Protein AF-A0A7S0EKN0-F1 (afdb_monomer_lite)

pLDDT: mean 76.9, std 16.18, range [30.55, 93.0]

Secondary structure (DSSP, 8-state):
------S--------HHHHS--HHHHHHHHHHHHHHT--TTTHHHHHHHHHHHHHHHTHHHHHHHHHHHHHH--TTS--SHHHHHHHHHHHHHHHHHHTSTTHHHHHHHHHTT----HHHHHHHHHHTT--HHHHHHHHHHHTT-SSHHHHHHHHHHHHHHHHHHTT-

Structure (mmCIF, N/CA/C/O backbone):
data_AF-A0A7S0EKN0-F1
#
_entry.id   AF-A0A7S0EKN0-F1
#
loop_
_atom_site.group_PDB
_atom_site.id
_atom_site.type_symbol
_atom_site.label_atom_id
_atom_site.label_alt_id
_atom_site.label_comp_id
_atom_site.label_asym_id
_atom_site.label_entity_id
_atom_site.label_seq_id
_atom_site.pdbx_PDB_ins_code
_atom_site.Cartn_x
_atom_site.Cartn_y
_atom_site.Cartn_z
_atom_site.occupancy
_atom_site.B_iso_or_equiv
_atom_site.auth_seq_id
_atom_site.auth_comp_id
_atom_site.auth_asym_id
_atom_site.auth_atom_id
_atom_site.pdbx_PDB_model_num
ATOM 1 N N . MET A 1 1 ? -1.382 -36.145 -15.649 1.00 42.81 1 MET A N 1
ATOM 2 C CA . MET A 1 1 ? -0.017 -35.817 -15.192 1.00 42.81 1 MET A CA 1
ATOM 3 C C . MET A 1 1 ? 0.699 -37.128 -14.953 1.00 42.81 1 MET A C 1
ATOM 5 O O . MET A 1 1 ? 0.394 -37.796 -13.979 1.00 42.81 1 MET A O 1
ATOM 9 N N . GLU A 1 2 ? 1.595 -37.503 -15.856 1.00 30.55 2 GLU A N 1
ATOM 10 C CA . GLU A 1 2 ? 2.490 -38.649 -15.698 1.00 30.55 2 GLU A CA 1
ATOM 11 C C . GLU A 1 2 ? 3.853 -38.202 -16.221 1.00 30.55 2 GLU A C 1
ATOM 13 O O . GLU A 1 2 ? 3.982 -37.833 -17.387 1.00 30.55 2 GLU A O 1
ATOM 18 N N . TRP A 1 3 ? 4.853 -38.159 -15.345 1.00 37.22 3 TRP A N 1
ATOM 19 C CA . TRP A 1 3 ? 6.228 -37.856 -15.723 1.00 37.22 3 TRP A CA 1
ATOM 20 C C . TRP A 1 3 ? 6.970 -39.180 -15.887 1.00 37.22 3 TRP A C 1
ATOM 22 O O . TRP A 1 3 ? 7.300 -39.831 -14.897 1.00 37.22 3 TRP A O 1
ATOM 32 N N . ARG A 1 4 ? 7.243 -39.587 -17.131 1.00 32.59 4 ARG A N 1
ATOM 33 C CA . ARG A 1 4 ? 8.236 -40.630 -17.422 1.00 32.59 4 ARG A CA 1
ATOM 34 C C . ARG A 1 4 ? 9.574 -39.966 -17.719 1.00 32.59 4 ARG A C 1
ATOM 36 O O . ARG A 1 4 ? 9.713 -39.220 -18.681 1.00 32.59 4 ARG A O 1
ATOM 43 N N . ASN A 1 5 ? 10.540 -40.242 -16.852 1.00 44.03 5 ASN A N 1
ATOM 44 C CA . ASN A 1 5 ? 11.945 -39.904 -17.017 1.00 44.03 5 ASN A CA 1
ATOM 45 C C . ASN A 1 5 ? 12.594 -40.980 -17.899 1.00 44.03 5 ASN A C 1
ATOM 47 O O . ASN A 1 5 ? 12.777 -42.103 -17.427 1.00 44.03 5 ASN A O 1
ATOM 51 N N . ASP A 1 6 ? 12.915 -40.661 -19.155 1.00 38.78 6 ASP A N 1
ATOM 52 C CA . ASP A 1 6 ? 13.702 -41.554 -20.009 1.00 38.78 6 ASP A CA 1
ATOM 53 C C . ASP A 1 6 ? 15.147 -41.059 -20.150 1.00 38.78 6 ASP A C 1
ATOM 55 O O . ASP A 1 6 ? 15.437 -39.911 -20.487 1.00 38.78 6 ASP A O 1
ATOM 59 N N . ARG A 1 7 ? 16.061 -41.979 -19.827 1.00 45.06 7 ARG A N 1
ATOM 60 C CA . ARG A 1 7 ? 17.508 -41.815 -19.631 1.00 45.06 7 ARG A CA 1
ATOM 61 C C . ARG A 1 7 ? 18.285 -41.628 -20.939 1.00 45.06 7 ARG A C 1
ATOM 63 O O . ARG A 1 7 ? 19.212 -42.378 -21.229 1.00 45.06 7 ARG A O 1
ATOM 70 N N . ALA A 1 8 ? 17.968 -40.599 -21.711 1.00 44.41 8 ALA A N 1
ATOM 71 C CA . ALA A 1 8 ? 18.808 -40.190 -22.831 1.00 44.41 8 ALA A CA 1
ATOM 72 C C . ALA A 1 8 ? 18.885 -38.665 -22.874 1.00 44.41 8 ALA A C 1
ATOM 74 O O . ALA A 1 8 ? 17.947 -38.004 -23.305 1.00 44.41 8 ALA A O 1
ATOM 75 N N . GLY A 1 9 ? 20.010 -38.116 -22.406 1.00 46.78 9 GLY A N 1
ATOM 76 C CA . GLY A 1 9 ? 20.313 -36.685 -22.352 1.00 46.78 9 GLY A CA 1
ATOM 77 C C . GLY A 1 9 ? 20.376 -36.013 -23.726 1.00 46.78 9 GLY A C 1
ATOM 78 O O . GLY A 1 9 ? 21.438 -35.602 -24.181 1.00 46.78 9 GLY A O 1
ATOM 79 N N . LYS A 1 10 ? 19.224 -35.866 -24.375 1.00 34.09 10 LYS A N 1
ATOM 80 C CA . LYS A 1 10 ? 18.995 -34.944 -25.479 1.00 34.09 10 LYS A CA 1
ATOM 81 C C . LYS A 1 10 ? 17.900 -33.986 -25.035 1.00 34.09 10 LYS A C 1
ATOM 83 O O . LYS A 1 10 ? 16.739 -34.368 -24.941 1.00 34.09 10 LYS A O 1
ATOM 88 N N . PHE A 1 11 ? 18.285 -32.742 -24.757 1.00 40.41 11 PHE A N 1
ATOM 89 C CA . PHE A 1 11 ? 17.344 -31.632 -24.654 1.00 40.41 11 PHE A CA 1
ATOM 90 C C . PHE A 1 11 ? 16.731 -31.426 -26.041 1.00 40.41 11 PHE A C 1
ATOM 92 O O . PHE A 1 11 ? 17.319 -30.796 -26.918 1.00 40.41 11 PHE A O 1
ATOM 99 N N . VAL A 1 12 ? 15.586 -32.065 -26.267 1.00 41.00 12 VAL A N 1
ATOM 100 C CA . VAL A 1 12 ? 14.791 -31.907 -27.481 1.00 41.00 12 VAL A CA 1
ATOM 101 C C . VAL A 1 12 ? 14.172 -30.513 -27.443 1.00 41.00 12 VAL A C 1
ATOM 103 O O . VAL A 1 12 ? 13.397 -30.217 -26.543 1.00 41.00 12 VAL A O 1
ATOM 106 N N . GLY A 1 13 ? 14.576 -29.681 -28.406 1.00 39.62 13 GLY A N 1
ATOM 107 C CA . GLY A 1 13 ? 13.879 -28.498 -28.919 1.00 39.62 13 GLY A CA 1
ATOM 108 C C . GLY A 1 13 ? 13.119 -27.640 -27.908 1.00 39.62 13 GLY A C 1
ATOM 109 O O . GLY A 1 13 ? 11.969 -27.923 -27.591 1.00 39.62 13 GLY A O 1
ATOM 110 N N . LEU A 1 14 ? 13.722 -26.519 -27.504 1.00 41.69 14 LEU A N 1
ATOM 111 C CA . LEU A 1 14 ? 12.983 -25.391 -26.936 1.00 41.69 14 LEU A CA 1
ATOM 112 C C . LEU A 1 14 ? 11.964 -24.896 -27.977 1.00 41.69 14 LEU A C 1
ATOM 114 O O . LEU A 1 14 ? 12.322 -24.210 -28.933 1.00 41.69 14 LEU A O 1
ATOM 118 N N . ASP A 1 15 ? 10.704 -25.288 -27.801 1.00 41.53 15 ASP A N 1
ATOM 119 C CA . ASP A 1 15 ? 9.565 -24.801 -28.577 1.00 41.53 15 ASP A CA 1
ATOM 120 C C . ASP A 1 15 ? 9.461 -23.265 -28.409 1.00 41.53 15 ASP A C 1
ATOM 122 O O . ASP A 1 15 ? 9.483 -22.777 -27.270 1.00 41.53 15 ASP A O 1
ATOM 126 N N . PRO A 1 16 ? 9.332 -22.472 -29.492 1.00 47.12 16 PRO A N 1
ATOM 127 C CA . PRO A 1 16 ? 9.175 -21.016 -29.419 1.00 47.12 16 PRO A CA 1
ATOM 128 C C . PRO A 1 16 ? 7.996 -20.565 -28.546 1.00 47.12 16 PRO A C 1
ATOM 130 O O . PRO A 1 16 ? 7.995 -19.440 -28.048 1.00 47.12 16 PRO A O 1
ATOM 133 N N . LYS A 1 17 ? 7.013 -21.443 -28.295 1.00 43.56 17 LYS A N 1
ATOM 134 C CA . LYS A 1 17 ? 5.897 -21.174 -27.377 1.00 43.56 17 LYS A CA 1
ATOM 135 C C . LYS A 1 17 ? 6.308 -21.084 -25.902 1.00 43.56 17 LYS A C 1
ATOM 137 O O . LYS A 1 17 ? 5.590 -20.455 -25.133 1.00 43.56 17 LYS A O 1
ATOM 142 N N . TYR A 1 18 ? 7.460 -21.639 -25.513 1.00 44.50 18 TYR A N 1
ATOM 143 C CA . TYR A 1 18 ? 8.032 -21.495 -24.163 1.00 44.50 18 TYR A CA 1
ATOM 144 C C . TYR A 1 18 ? 9.152 -20.451 -24.090 1.00 44.50 18 TYR A C 1
ATOM 146 O O . TYR A 1 18 ? 9.607 -20.118 -22.998 1.00 44.50 18 TYR A O 1
ATOM 154 N N . MET A 1 19 ? 9.582 -19.905 -25.235 1.00 38.88 19 MET A N 1
ATOM 155 C CA . MET A 1 19 ? 10.537 -18.793 -25.291 1.00 38.88 19 MET A CA 1
ATOM 156 C C . MET A 1 19 ? 9.878 -17.451 -24.925 1.00 38.88 19 MET A C 1
ATOM 158 O O . MET A 1 19 ? 10.565 -16.491 -24.584 1.00 38.88 19 MET A O 1
ATOM 162 N N . VAL A 1 20 ? 8.541 -17.413 -24.870 1.00 43.62 20 VAL A N 1
ATOM 163 C CA . VAL A 1 20 ? 7.786 -16.413 -24.106 1.00 43.62 20 VAL A CA 1
ATOM 164 C C . VAL A 1 20 ? 7.880 -16.779 -22.624 1.00 43.62 20 VAL A C 1
ATOM 166 O O . VAL A 1 20 ? 6.900 -17.149 -21.978 1.00 43.62 20 VAL A O 1
ATOM 169 N N . VAL A 1 21 ? 9.092 -16.728 -22.072 1.00 45.62 21 VAL A N 1
ATOM 170 C CA . VAL A 1 21 ? 9.305 -16.744 -20.626 1.00 45.62 21 VAL A CA 1
ATOM 171 C C . VAL A 1 21 ? 8.682 -15.459 -20.096 1.00 45.62 21 VAL A C 1
ATOM 173 O O . VAL A 1 21 ? 9.313 -14.413 -20.055 1.00 45.62 21 VAL A O 1
ATOM 176 N N . ASN A 1 22 ? 7.386 -15.560 -19.811 1.00 54.38 22 ASN A N 1
ATOM 177 C CA . ASN A 1 22 ? 6.528 -14.704 -19.013 1.00 54.38 22 ASN A CA 1
ATOM 178 C C . ASN A 1 22 ? 7.256 -13.473 -18.437 1.00 54.38 22 ASN A C 1
ATOM 180 O O . ASN A 1 22 ? 7.697 -13.497 -17.288 1.00 54.38 22 ASN A O 1
ATOM 184 N N . PHE A 1 23 ? 7.395 -12.400 -19.227 1.00 58.44 23 PHE A N 1
ATOM 185 C CA . PHE A 1 23 ? 8.050 -11.163 -18.780 1.00 58.44 23 PHE A CA 1
ATOM 186 C C . PHE A 1 23 ? 7.418 -10.634 -17.481 1.00 58.44 23 PHE A C 1
ATOM 188 O O . PHE A 1 23 ? 8.128 -10.136 -16.611 1.00 58.44 23 PHE A O 1
ATOM 195 N N . GLY A 1 24 ? 6.112 -10.863 -17.281 1.00 66.50 24 GLY A N 1
ATOM 196 C CA . GLY A 1 24 ? 5.421 -10.574 -16.023 1.00 66.50 24 GLY A CA 1
ATOM 197 C C . GLY A 1 24 ? 6.009 -11.309 -14.813 1.00 66.50 24 GLY A C 1
ATOM 198 O O . GLY A 1 24 ? 6.157 -10.716 -13.750 1.00 66.50 24 GLY A O 1
ATOM 199 N N . HIS A 1 25 ? 6.445 -12.564 -14.961 1.00 73.75 25 HIS A N 1
ATOM 200 C CA . HIS A 1 25 ? 7.101 -13.312 -13.882 1.00 73.75 25 HIS A CA 1
ATOM 201 C C . HIS A 1 25 ? 8.457 -12.703 -13.494 1.00 73.75 25 HIS A C 1
ATOM 203 O O . HIS A 1 25 ? 8.791 -12.656 -12.310 1.00 73.75 25 HIS A O 1
ATOM 209 N N . VAL A 1 26 ? 9.222 -12.198 -14.468 1.00 84.38 26 VAL A N 1
ATOM 210 C CA . VAL A 1 26 ? 10.506 -11.523 -14.212 1.00 84.38 26 VAL A CA 1
ATOM 211 C C . VAL A 1 26 ? 10.280 -10.194 -13.491 1.00 84.38 26 VAL A C 1
ATOM 213 O O . VAL A 1 26 ? 10.937 -9.926 -12.488 1.00 84.38 26 VAL A O 1
ATOM 216 N N . VAL A 1 27 ? 9.294 -9.407 -13.930 1.00 87.44 27 VAL A N 1
ATOM 217 C CA . VAL A 1 27 ? 8.926 -8.131 -13.296 1.00 87.44 27 VAL A CA 1
ATOM 218 C C . VAL A 1 27 ? 8.431 -8.347 -11.866 1.00 87.44 27 VAL A C 1
ATOM 220 O O . VAL A 1 27 ? 8.883 -7.675 -10.943 1.00 87.44 27 VAL A O 1
ATOM 223 N N . PHE A 1 28 ? 7.557 -9.326 -11.634 1.00 89.56 28 PHE A N 1
ATOM 224 C CA . PHE A 1 28 ? 7.083 -9.652 -10.288 1.00 89.56 28 PHE A CA 1
ATOM 225 C C . PHE A 1 28 ? 8.203 -10.182 -9.385 1.00 89.56 28 PHE A C 1
ATOM 227 O O . PHE A 1 28 ? 8.253 -9.851 -8.197 1.00 89.56 28 PHE A O 1
ATOM 234 N N . ALA A 1 29 ? 9.140 -10.962 -9.928 1.00 88.94 29 ALA A N 1
ATOM 235 C CA . ALA A 1 29 ? 10.330 -11.367 -9.190 1.00 88.94 29 ALA A CA 1
ATOM 236 C C . ALA A 1 29 ? 11.189 -10.150 -8.809 1.00 88.94 29 ALA A C 1
ATOM 238 O O . ALA A 1 29 ? 11.595 -10.041 -7.652 1.00 88.94 29 ALA A O 1
ATOM 239 N N . GLN A 1 30 ? 11.396 -9.208 -9.733 1.00 92.06 30 GLN A N 1
ATOM 240 C CA . GLN A 1 30 ? 12.136 -7.970 -9.487 1.00 92.06 30 GLN A CA 1
ATOM 241 C C . GLN A 1 30 ? 11.462 -7.111 -8.412 1.00 92.06 30 GLN A C 1
ATOM 243 O O . GLN A 1 30 ? 12.116 -6.735 -7.443 1.00 92.06 30 GLN A O 1
ATOM 248 N N . VAL A 1 31 ? 10.146 -6.887 -8.496 1.00 92.19 31 VAL A N 1
ATOM 249 C CA . VAL A 1 31 ? 9.380 -6.168 -7.462 1.00 92.19 31 VAL A CA 1
ATOM 250 C C . VAL A 1 31 ? 9.546 -6.829 -6.099 1.00 92.19 31 VAL A C 1
ATOM 252 O O . VAL A 1 31 ? 9.816 -6.156 -5.105 1.00 92.19 31 VAL A O 1
ATOM 255 N N . ARG A 1 32 ? 9.430 -8.159 -6.032 1.00 92.38 32 ARG A N 1
ATOM 256 C CA . ARG A 1 32 ? 9.606 -8.893 -4.776 1.00 92.38 32 ARG A CA 1
ATOM 257 C C . ARG A 1 32 ? 11.010 -8.695 -4.208 1.00 92.38 32 ARG A C 1
ATOM 259 O O . ARG A 1 32 ? 11.127 -8.427 -3.017 1.00 92.38 32 ARG A O 1
ATOM 266 N N . GLN A 1 33 ? 12.046 -8.791 -5.042 1.00 92.50 33 GLN A N 1
ATOM 267 C CA . GLN A 1 33 ? 13.440 -8.577 -4.638 1.00 92.50 33 GLN A CA 1
ATOM 268 C C . GLN A 1 33 ? 13.677 -7.154 -4.128 1.00 92.50 33 GLN A C 1
ATOM 270 O O . GLN A 1 33 ? 14.281 -6.971 -3.071 1.00 92.50 33 GLN A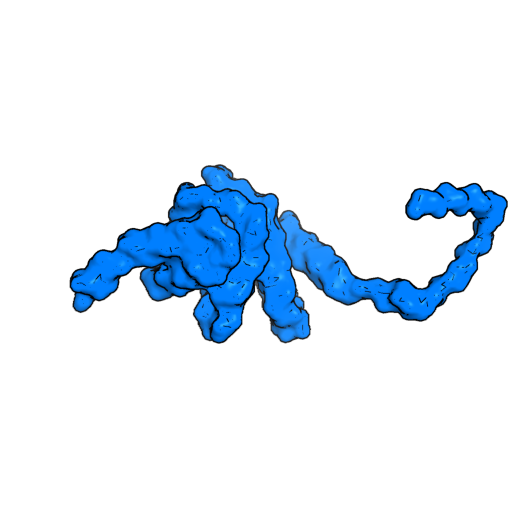 O 1
ATOM 275 N N . LEU A 1 34 ? 13.152 -6.154 -4.834 1.00 92.88 34 LEU A N 1
ATOM 276 C CA . LEU A 1 34 ? 13.224 -4.750 -4.441 1.00 92.88 34 LEU A CA 1
ATOM 277 C C . LEU A 1 34 ? 12.578 -4.512 -3.074 1.00 92.88 34 LEU A C 1
ATOM 279 O O . LEU A 1 34 ? 13.185 -3.890 -2.205 1.00 92.88 34 LEU A O 1
ATOM 283 N N . VAL A 1 35 ? 11.388 -5.074 -2.849 1.00 91.38 35 VAL A N 1
ATOM 284 C CA . VAL A 1 35 ? 10.691 -4.981 -1.559 1.00 91.38 35 VAL A CA 1
ATOM 285 C C . VAL A 1 35 ? 11.441 -5.734 -0.457 1.00 91.38 35 VAL A C 1
ATOM 287 O O . VAL A 1 35 ? 11.554 -5.230 0.659 1.00 91.38 35 VAL A O 1
ATOM 290 N N . SER A 1 36 ? 11.972 -6.925 -0.741 1.00 90.44 36 SER A N 1
ATOM 291 C CA . SER A 1 36 ? 12.688 -7.737 0.251 1.00 90.44 36 SER A CA 1
ATOM 292 C C . SER A 1 36 ? 14.008 -7.111 0.691 1.00 90.44 36 SER A C 1
ATOM 294 O O . SER A 1 36 ? 14.337 -7.172 1.873 1.00 90.44 36 SER A O 1
ATOM 296 N N . ASN A 1 37 ? 14.724 -6.460 -0.226 1.00 90.38 37 ASN A N 1
ATOM 297 C CA . ASN A 1 37 ? 16.004 -5.810 0.056 1.00 90.38 37 ASN A CA 1
ATOM 298 C C . ASN A 1 37 ? 15.858 -4.348 0.514 1.00 90.38 37 ASN A C 1
ATOM 300 O O . ASN A 1 37 ? 16.868 -3.673 0.748 1.00 90.38 37 ASN A O 1
ATOM 304 N N . LEU A 1 38 ? 14.627 -3.843 0.638 1.00 90.75 38 LEU A N 1
ATOM 305 C CA . LEU A 1 38 ? 14.350 -2.453 0.982 1.00 90.75 38 LEU A CA 1
ATOM 306 C C . LEU A 1 38 ? 14.906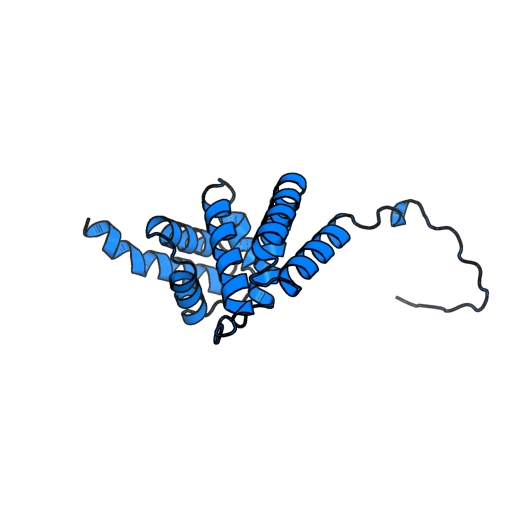 -2.089 2.365 1.00 90.75 38 LEU A C 1
ATOM 308 O O . LEU A 1 38 ? 14.638 -2.742 3.372 1.00 90.75 38 LEU A O 1
ATOM 312 N N . ASN A 1 39 ? 15.644 -0.988 2.418 1.00 90.12 39 ASN A N 1
ATOM 313 C CA . ASN A 1 39 ? 16.163 -0.374 3.628 1.00 90.12 39 ASN A CA 1
ATOM 314 C C . ASN A 1 39 ? 16.294 1.147 3.434 1.00 90.12 39 ASN A C 1
ATOM 316 O O . ASN A 1 39 ? 16.116 1.686 2.343 1.00 90.12 39 ASN A O 1
ATOM 320 N N . LYS A 1 40 ? 16.641 1.869 4.501 1.00 88.69 40 LYS A N 1
ATOM 321 C CA . LYS A 1 40 ? 16.754 3.337 4.452 1.00 88.69 40 LYS A CA 1
ATOM 322 C C . LYS A 1 40 ? 17.777 3.855 3.431 1.00 88.69 40 LYS A C 1
ATOM 324 O O . LYS A 1 40 ? 17.595 4.954 2.920 1.00 88.69 40 LYS A O 1
ATOM 329 N N . LYS A 1 41 ? 18.844 3.102 3.134 1.00 89.50 41 LYS A N 1
ATOM 330 C CA . LYS A 1 41 ? 19.917 3.540 2.222 1.00 89.50 41 LYS A CA 1
ATOM 331 C C . LYS A 1 41 ? 19.504 3.430 0.759 1.00 89.50 41 LYS A C 1
ATOM 333 O O . LYS A 1 41 ? 19.833 4.309 -0.028 1.00 89.50 41 LYS A O 1
ATOM 338 N N . ASN A 1 42 ? 18.795 2.362 0.396 1.00 91.31 42 ASN A N 1
ATOM 339 C CA . ASN A 1 42 ? 18.375 2.124 -0.985 1.00 91.31 42 ASN A CA 1
ATOM 340 C C . ASN A 1 42 ? 16.956 2.617 -1.293 1.00 91.31 42 ASN A C 1
ATOM 342 O O . ASN A 1 42 ? 16.581 2.601 -2.458 1.00 91.31 42 ASN A O 1
ATOM 346 N N . PHE A 1 43 ? 16.209 3.134 -0.309 1.00 90.94 43 PHE A N 1
ATOM 347 C CA . PHE A 1 43 ? 14.825 3.592 -0.474 1.00 90.94 43 PHE A CA 1
ATOM 348 C C . PHE A 1 43 ? 14.585 4.428 -1.739 1.00 90.94 43 PHE A C 1
ATOM 350 O O . PHE A 1 43 ? 13.689 4.120 -2.519 1.00 90.94 43 PHE A O 1
ATOM 357 N N . LYS A 1 44 ? 15.403 5.462 -1.978 1.00 90.81 44 LYS A N 1
ATOM 358 C CA . LYS A 1 44 ? 15.241 6.353 -3.139 1.00 90.81 44 LYS A CA 1
ATOM 359 C C . LYS A 1 44 ? 15.490 5.631 -4.467 1.00 90.81 44 LYS A C 1
ATOM 361 O O . LYS A 1 44 ? 14.756 5.858 -5.422 1.00 90.81 44 LYS A O 1
ATOM 366 N N . ALA A 1 45 ? 16.503 4.767 -4.516 1.00 92.81 45 ALA A N 1
ATOM 367 C CA . ALA A 1 45 ? 16.822 3.983 -5.706 1.00 92.81 45 ALA A CA 1
ATOM 368 C C . ALA A 1 45 ? 15.722 2.950 -5.985 1.00 92.81 45 ALA A C 1
ATOM 370 O O . ALA A 1 45 ? 15.169 2.926 -7.078 1.00 92.81 45 ALA A O 1
ATOM 371 N N . THR A 1 46 ? 15.330 2.186 -4.961 1.00 92.56 46 THR A N 1
ATOM 372 C CA . THR A 1 46 ? 14.247 1.205 -5.038 1.00 92.56 46 THR A CA 1
ATOM 373 C C . THR A 1 46 ? 12.923 1.849 -5.447 1.00 92.56 46 THR A C 1
ATOM 375 O O . THR A 1 46 ? 12.221 1.307 -6.290 1.00 92.56 46 THR A O 1
ATOM 378 N N . SER A 1 47 ? 12.579 3.014 -4.893 1.00 91.00 47 SER A N 1
ATOM 379 C CA . SER A 1 47 ? 11.359 3.730 -5.269 1.00 91.00 47 SER A CA 1
ATOM 380 C C . SER A 1 47 ? 11.411 4.243 -6.712 1.00 91.00 47 SER A C 1
ATOM 382 O O . SER A 1 47 ? 10.409 4.159 -7.415 1.00 91.00 47 SER A O 1
ATOM 384 N N . GLY A 1 48 ? 12.563 4.727 -7.187 1.00 91.62 48 GLY A N 1
ATOM 385 C CA . GLY A 1 48 ? 12.732 5.127 -8.587 1.00 91.62 48 GLY A CA 1
ATOM 386 C C . GLY A 1 48 ? 12.558 3.957 -9.557 1.00 91.62 48 GLY A C 1
ATOM 387 O O . GLY A 1 48 ? 11.825 4.069 -10.534 1.00 91.62 48 GLY A O 1
ATOM 388 N N . GLU A 1 49 ? 13.172 2.815 -9.252 1.00 93.00 49 GLU A N 1
ATOM 389 C CA . GLU A 1 49 ? 13.064 1.599 -10.065 1.00 93.00 49 GLU A CA 1
ATOM 390 C C . GLU A 1 49 ? 11.639 1.029 -10.063 1.00 93.00 49 GLU A C 1
ATOM 392 O O . GLU A 1 49 ? 11.108 0.679 -11.114 1.00 93.00 49 GLU A O 1
ATOM 397 N N . LEU A 1 50 ? 10.971 1.009 -8.903 1.00 92.62 50 LEU A N 1
ATOM 398 C CA . LEU A 1 50 ? 9.563 0.622 -8.820 1.00 92.62 50 LEU A CA 1
ATOM 399 C C . LEU A 1 50 ? 8.679 1.544 -9.659 1.00 92.62 50 LEU A C 1
ATOM 401 O O . LEU A 1 50 ? 7.845 1.039 -10.401 1.00 92.62 50 LEU A O 1
ATOM 405 N N . ASN A 1 51 ? 8.880 2.864 -9.604 1.00 90.31 51 ASN A N 1
ATOM 406 C CA . ASN A 1 51 ? 8.110 3.800 -10.426 1.00 90.31 51 ASN A CA 1
ATOM 407 C C . ASN A 1 51 ? 8.273 3.519 -11.924 1.00 90.31 51 ASN A C 1
ATOM 409 O O . ASN A 1 51 ? 7.275 3.480 -12.634 1.00 90.31 51 ASN A O 1
ATOM 413 N N . GLN A 1 52 ? 9.488 3.222 -12.395 1.00 90.50 52 GLN A N 1
ATOM 414 C CA . GLN A 1 52 ? 9.710 2.840 -13.795 1.00 90.50 52 GLN A CA 1
ATOM 415 C C . GLN A 1 52 ? 8.946 1.564 -14.169 1.00 90.50 52 GLN A C 1
ATOM 417 O O . GLN A 1 52 ? 8.297 1.507 -15.212 1.00 90.50 52 GLN A O 1
ATOM 422 N N . LEU A 1 53 ? 8.970 0.542 -13.309 1.00 89.19 53 LEU A N 1
ATOM 423 C CA . LEU A 1 53 ? 8.202 -0.684 -13.541 1.00 89.19 53 LEU A CA 1
ATOM 424 C C . LEU A 1 53 ? 6.689 -0.408 -13.554 1.00 89.19 53 LEU A C 1
ATOM 426 O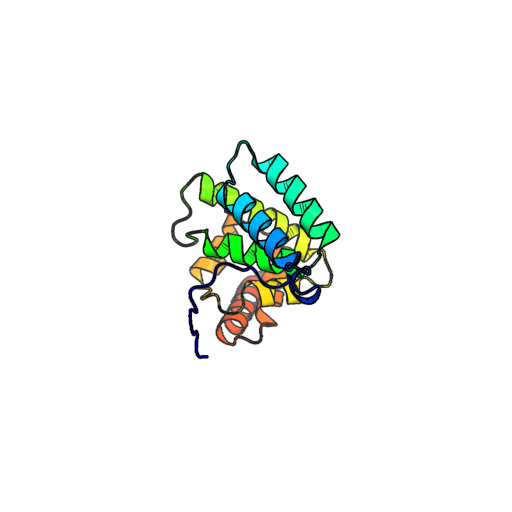 O . LEU A 1 53 ? 5.965 -0.958 -14.379 1.00 89.19 53 LEU A O 1
ATOM 430 N N . LEU A 1 54 ? 6.203 0.461 -12.672 1.00 88.38 54 LEU A N 1
ATOM 431 C CA . LEU A 1 54 ? 4.791 0.834 -12.591 1.00 88.38 54 LEU A CA 1
ATOM 432 C C . LEU A 1 54 ? 4.333 1.667 -13.795 1.00 88.38 54 LEU A C 1
ATOM 434 O O . LEU A 1 54 ? 3.204 1.500 -14.252 1.00 88.38 54 LEU A O 1
ATOM 438 N N . GLU A 1 55 ? 5.196 2.527 -14.334 1.00 86.62 55 GLU A N 1
ATOM 439 C CA . GLU A 1 55 ? 4.936 3.291 -15.558 1.00 86.62 55 GLU A CA 1
ATOM 440 C C . GLU A 1 55 ? 4.865 2.388 -16.793 1.00 86.62 55 GLU A C 1
ATOM 442 O O . GLU A 1 55 ? 3.988 2.572 -17.634 1.00 86.62 55 GLU A O 1
ATOM 447 N N . VAL A 1 56 ? 5.751 1.391 -16.890 1.00 87.06 56 VAL A N 1
ATOM 448 C CA . VAL A 1 56 ? 5.829 0.497 -18.057 1.00 87.06 56 VAL A CA 1
ATOM 449 C C . VAL A 1 56 ? 4.734 -0.571 -18.043 1.00 87.06 56 VAL A C 1
ATOM 451 O O . VAL A 1 56 ? 4.122 -0.840 -19.073 1.00 87.06 56 VAL A O 1
ATOM 454 N N . TYR A 1 57 ? 4.490 -1.198 -16.891 1.00 84.44 57 TYR A N 1
ATOM 455 C CA . TYR A 1 57 ? 3.627 -2.381 -16.783 1.00 84.44 57 TYR A CA 1
ATOM 456 C C . TYR A 1 57 ? 2.266 -2.094 -16.127 1.00 84.44 57 TYR A C 1
ATOM 458 O O . TYR A 1 57 ? 1.388 -2.956 -16.115 1.00 84.44 57 TYR A O 1
ATOM 466 N N . GLY A 1 58 ? 2.055 -0.888 -15.596 1.00 83.81 58 GLY A N 1
ATOM 467 C CA . GLY A 1 58 ? 0.740 -0.409 -15.184 1.00 83.81 58 GLY A CA 1
ATOM 468 C C . GLY A 1 58 ? 0.167 -1.071 -13.926 1.00 83.81 58 GLY A C 1
ATOM 469 O O . GLY A 1 58 ? 0.844 -1.275 -12.915 1.00 83.81 58 GLY A O 1
ATOM 470 N N . HIS A 1 59 ? -1.143 -1.329 -13.948 1.00 82.81 59 HIS A N 1
ATOM 471 C CA . HIS A 1 59 ? -1.916 -1.640 -12.742 1.00 82.81 59 HIS A CA 1
ATOM 472 C C . HIS A 1 59 ? -1.593 -3.002 -12.118 1.00 82.81 59 HIS A C 1
ATOM 474 O O . HIS A 1 59 ? -1.634 -3.119 -10.895 1.00 82.81 59 HIS A O 1
ATOM 480 N N . ASP A 1 60 ? -1.237 -4.012 -12.914 1.00 85.94 60 ASP A N 1
ATOM 481 C CA . ASP A 1 60 ? -0.953 -5.360 -12.403 1.00 85.94 60 ASP A CA 1
ATOM 482 C C . ASP A 1 60 ? 0.268 -5.360 -11.482 1.00 85.94 60 ASP A C 1
ATOM 484 O O . ASP A 1 60 ? 0.292 -6.028 -10.446 1.00 85.94 60 ASP A O 1
ATOM 488 N N . VAL A 1 61 ? 1.260 -4.527 -11.807 1.00 89.69 61 VAL A N 1
ATOM 489 C CA . VAL A 1 61 ? 2.441 -4.332 -10.965 1.00 89.69 61 VAL A CA 1
ATOM 490 C C . VAL A 1 61 ? 2.093 -3.562 -9.694 1.00 89.69 61 VAL A C 1
ATOM 492 O O . VAL A 1 61 ? 2.603 -3.923 -8.636 1.00 89.69 61 VAL A O 1
ATOM 495 N N . HIS A 1 62 ? 1.180 -2.583 -9.739 1.00 89.81 62 HIS A N 1
ATOM 496 C CA . HIS A 1 62 ? 0.681 -1.924 -8.522 1.00 89.81 62 HIS A CA 1
ATOM 497 C C . HIS A 1 62 ? -0.003 -2.926 -7.579 1.00 89.81 62 HIS A C 1
ATOM 499 O O . HIS A 1 62 ? 0.305 -2.958 -6.386 1.00 89.81 62 HIS A O 1
ATOM 505 N N . VAL A 1 63 ? -0.896 -3.772 -8.107 1.00 90.00 63 VAL A N 1
ATOM 506 C CA . VAL A 1 63 ? -1.585 -4.811 -7.323 1.00 90.00 63 VAL A CA 1
ATOM 507 C C . VAL A 1 63 ? -0.571 -5.773 -6.703 1.00 90.00 63 VAL A C 1
ATOM 509 O O . VAL A 1 63 ? -0.627 -6.056 -5.502 1.00 90.00 63 VAL A O 1
ATOM 512 N N . PHE A 1 64 ? 0.398 -6.243 -7.494 1.00 90.94 64 PHE A N 1
ATOM 513 C CA . PHE A 1 64 ? 1.436 -7.149 -7.012 1.00 90.94 64 PHE A CA 1
ATOM 514 C C . PHE A 1 64 ? 2.350 -6.497 -5.962 1.00 90.94 64 PHE A C 1
ATOM 516 O O . PHE A 1 64 ? 2.672 -7.130 -4.955 1.00 90.94 64 PHE A O 1
ATOM 523 N N . LEU A 1 65 ? 2.743 -5.235 -6.155 1.00 91.81 65 LEU A N 1
ATOM 524 C CA . LEU A 1 65 ? 3.566 -4.476 -5.213 1.00 91.81 65 LEU A CA 1
ATOM 525 C C . LEU A 1 65 ? 2.876 -4.357 -3.853 1.00 91.81 65 LEU A C 1
ATOM 527 O O . LEU A 1 65 ? 3.487 -4.677 -2.832 1.00 91.81 65 LEU A O 1
ATOM 531 N N . PHE A 1 66 ? 1.600 -3.965 -3.833 1.00 90.06 66 PHE A N 1
ATOM 532 C CA . PHE A 1 66 ? 0.834 -3.876 -2.593 1.00 90.06 66 PHE A CA 1
ATOM 533 C C . PHE A 1 66 ? 0.722 -5.229 -1.896 1.00 90.06 66 PHE A C 1
ATOM 535 O O . PHE A 1 66 ? 1.041 -5.324 -0.711 1.00 90.06 66 PHE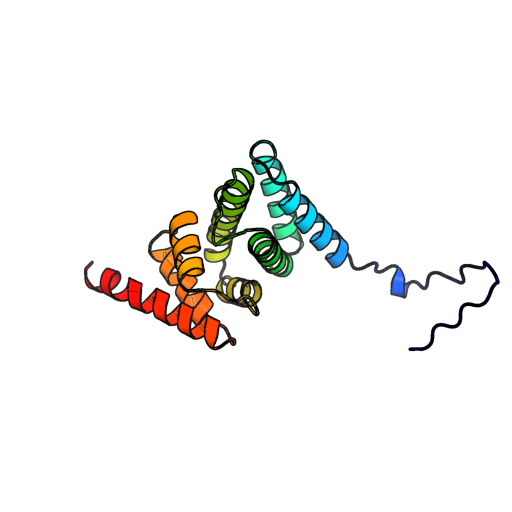 A O 1
ATOM 542 N N . ARG A 1 67 ? 0.378 -6.295 -2.630 1.00 88.81 67 ARG A N 1
ATOM 543 C CA . ARG A 1 67 ? 0.351 -7.659 -2.080 1.00 88.81 67 ARG A CA 1
ATOM 544 C C . ARG A 1 67 ? 1.711 -8.066 -1.511 1.00 88.81 67 ARG A C 1
ATOM 546 O O . ARG A 1 67 ? 1.776 -8.632 -0.424 1.00 88.81 67 ARG A O 1
ATOM 553 N N . SER A 1 68 ? 2.807 -7.762 -2.207 1.00 90.25 68 SER A N 1
ATOM 554 C CA . SER A 1 68 ? 4.164 -8.076 -1.747 1.00 90.25 68 SER A CA 1
ATOM 555 C C . SER A 1 68 ? 4.531 -7.309 -0.475 1.00 90.25 68 SER A C 1
ATOM 557 O O . SER A 1 68 ? 5.112 -7.895 0.436 1.00 90.25 68 SER A O 1
ATOM 559 N N . LEU A 1 69 ? 4.175 -6.026 -0.379 1.00 89.00 69 LEU A N 1
ATOM 560 C CA . LEU A 1 69 ? 4.400 -5.220 0.821 1.00 89.00 69 LEU A CA 1
ATOM 561 C C . LEU A 1 69 ? 3.591 -5.752 2.003 1.00 89.00 69 LEU A C 1
ATOM 563 O O . LEU A 1 69 ? 4.167 -6.015 3.052 1.00 89.00 69 LEU A O 1
ATOM 567 N N . ILE A 1 70 ? 2.288 -5.971 1.821 1.00 84.94 70 ILE A N 1
ATOM 568 C CA . ILE A 1 70 ? 1.388 -6.442 2.881 1.00 84.94 70 ILE A CA 1
ATOM 569 C C . ILE A 1 70 ? 1.807 -7.826 3.388 1.00 84.94 70 ILE A C 1
ATOM 571 O O . ILE A 1 70 ? 1.863 -8.034 4.593 1.00 84.94 70 ILE A O 1
ATOM 575 N N . ASN A 1 71 ? 2.170 -8.748 2.492 1.00 84.75 71 ASN A N 1
ATOM 576 C CA . ASN A 1 71 ? 2.600 -10.097 2.875 1.00 84.75 71 ASN A CA 1
ATOM 577 C C . ASN A 1 71 ? 3.944 -10.125 3.614 1.00 84.75 71 ASN A C 1
ATOM 579 O O . ASN A 1 71 ? 4.202 -11.050 4.378 1.00 84.75 71 ASN A O 1
ATOM 583 N N . GLN A 1 72 ? 4.827 -9.158 3.354 1.00 84.31 72 GLN A N 1
ATOM 584 C CA . GLN A 1 72 ? 6.134 -9.076 4.010 1.00 84.31 72 GLN A CA 1
ATOM 585 C C . GLN A 1 72 ? 6.135 -8.199 5.265 1.00 84.31 72 GLN A C 1
ATOM 587 O O . GLN A 1 72 ? 7.144 -8.167 5.969 1.00 84.31 72 GLN A O 1
ATOM 592 N N . LEU A 1 73 ? 5.063 -7.446 5.503 1.00 81.88 73 LEU A N 1
ATOM 593 C CA . LEU A 1 73 ? 4.904 -6.590 6.665 1.00 81.88 73 LEU A CA 1
ATOM 594 C C . LEU A 1 73 ? 4.209 -7.371 7.773 1.00 81.88 73 LEU A C 1
ATOM 596 O O . LEU A 1 73 ? 3.065 -7.798 7.618 1.00 81.88 73 LEU A O 1
ATOM 600 N N . ASP A 1 74 ? 4.848 -7.468 8.936 1.00 73.56 74 ASP A N 1
ATOM 601 C CA . ASP A 1 74 ? 4.112 -7.804 10.151 1.00 73.56 74 ASP A CA 1
ATOM 602 C C . ASP A 1 74 ? 3.329 -6.570 10.611 1.00 73.56 74 ASP A C 1
ATOM 604 O O . ASP A 1 74 ? 3.732 -5.827 11.501 1.00 73.56 74 ASP A O 1
ATOM 608 N N . LEU A 1 75 ? 2.190 -6.326 9.972 1.00 66.62 75 LEU A N 1
ATOM 609 C CA . LEU A 1 75 ? 1.342 -5.172 10.247 1.00 66.62 75 LEU A CA 1
ATOM 610 C C . LEU A 1 75 ? 0.763 -5.157 11.687 1.00 66.62 75 LEU A C 1
ATOM 612 O O . LEU A 1 75 ? 0.219 -4.132 12.107 1.00 66.62 75 LEU A O 1
ATOM 616 N N . LYS A 1 76 ? 0.877 -6.255 12.455 1.00 64.81 76 LYS A N 1
ATOM 617 C CA . LYS A 1 76 ? 0.503 -6.298 13.882 1.00 64.81 76 LYS A CA 1
ATOM 618 C C . LYS A 1 76 ? 1.614 -5.752 14.781 1.00 64.81 76 LYS A C 1
ATOM 620 O O . LYS A 1 76 ? 1.324 -5.128 15.795 1.00 64.81 76 LYS A O 1
ATOM 625 N N . ASN A 1 77 ? 2.881 -5.957 14.412 1.00 66.75 77 ASN A N 1
ATOM 626 C CA . ASN A 1 77 ? 4.049 -5.580 15.215 1.00 66.75 77 ASN A CA 1
ATOM 627 C C . ASN A 1 77 ? 5.154 -4.891 14.399 1.00 66.75 77 ASN A C 1
ATOM 629 O O . ASN A 1 77 ? 6.334 -5.095 14.682 1.00 66.75 77 ASN A O 1
ATOM 633 N N . ALA A 1 78 ? 4.791 -4.046 13.429 1.00 69.38 78 ALA A N 1
ATOM 634 C CA . ALA A 1 78 ? 5.711 -3.340 12.533 1.00 69.38 78 ALA A CA 1
ATOM 635 C C . ALA A 1 78 ? 6.598 -2.311 13.269 1.00 69.38 78 ALA A C 1
ATOM 637 O O . ALA A 1 78 ? 6.427 -1.096 13.173 1.00 69.38 78 ALA A O 1
ATOM 638 N N . LYS A 1 79 ? 7.549 -2.814 14.055 1.00 72.62 79 LYS A N 1
ATOM 639 C CA . LYS A 1 79 ? 8.452 -2.050 14.921 1.00 72.62 79 LYS A CA 1
ATOM 640 C C . LYS A 1 79 ? 9.869 -2.015 14.362 1.00 72.62 79 LYS A C 1
ATOM 642 O O . LYS A 1 79 ? 10.655 -1.165 14.776 1.00 72.62 79 LYS A O 1
ATOM 647 N N . SER A 1 80 ? 10.208 -2.914 13.435 1.00 81.62 80 SER A N 1
ATOM 648 C CA . SER A 1 80 ? 11.537 -2.922 12.835 1.00 81.62 80 SER A CA 1
ATOM 649 C C . SER A 1 80 ? 11.719 -1.729 11.894 1.00 81.62 80 SER A C 1
ATOM 651 O O . SER A 1 80 ? 10.780 -1.238 11.265 1.00 81.62 80 SER A O 1
ATOM 653 N N . VAL A 1 81 ? 12.963 -1.262 11.773 1.00 81.62 81 VAL A N 1
ATOM 654 C CA . VAL A 1 81 ? 13.320 -0.179 10.844 1.00 81.62 81 VAL A CA 1
ATOM 655 C C . VAL A 1 81 ? 12.968 -0.555 9.399 1.00 81.62 81 VAL A C 1
ATOM 657 O O . VAL A 1 81 ? 12.560 0.305 8.616 1.00 81.62 81 VAL A O 1
ATOM 660 N N . THR A 1 82 ? 13.091 -1.836 9.054 1.00 84.00 82 THR A N 1
ATOM 661 C CA . THR A 1 82 ? 12.724 -2.379 7.743 1.00 84.00 82 THR A CA 1
ATOM 662 C C . THR A 1 82 ? 11.216 -2.312 7.517 1.00 84.00 82 THR A C 1
ATOM 664 O O . THR A 1 82 ? 10.790 -1.834 6.467 1.00 84.00 82 THR A O 1
ATOM 667 N N . ASP A 1 83 ? 10.406 -2.693 8.509 1.00 83.44 83 ASP A N 1
ATOM 668 C CA . ASP A 1 83 ? 8.943 -2.621 8.406 1.00 83.44 83 ASP A CA 1
ATOM 669 C C . ASP A 1 83 ? 8.470 -1.178 8.275 1.00 83.44 83 ASP A C 1
ATOM 671 O O . ASP A 1 83 ? 7.658 -0.874 7.408 1.00 83.44 83 ASP A O 1
ATOM 675 N N . GLN A 1 84 ? 9.040 -0.257 9.058 1.00 82.56 84 GLN A N 1
ATOM 676 C CA . GLN A 1 84 ? 8.745 1.172 8.926 1.00 82.56 84 GLN A CA 1
ATOM 677 C C . GLN A 1 84 ? 9.084 1.700 7.527 1.00 82.56 84 GLN A C 1
ATOM 679 O O . GLN A 1 84 ? 8.339 2.502 6.970 1.00 82.56 84 GLN A O 1
ATOM 684 N N . THR A 1 85 ? 10.183 1.227 6.934 1.00 86.31 85 THR A N 1
ATOM 685 C CA . THR A 1 85 ? 10.589 1.625 5.578 1.00 86.31 85 THR A CA 1
ATOM 686 C C . THR A 1 85 ? 9.620 1.074 4.522 1.00 86.31 85 THR A C 1
ATOM 688 O O . THR A 1 85 ? 9.223 1.796 3.609 1.00 86.31 85 THR A O 1
ATOM 691 N N . LYS A 1 86 ? 9.180 -0.183 4.659 1.00 87.62 86 LYS A N 1
ATOM 692 C CA . LYS A 1 86 ? 8.164 -0.799 3.785 1.00 87.62 86 LYS A CA 1
ATOM 693 C C . LYS A 1 86 ? 6.798 -0.124 3.928 1.00 87.62 86 LYS A C 1
ATOM 695 O O . LYS A 1 86 ? 6.129 0.109 2.928 1.00 87.62 86 LYS A O 1
ATOM 700 N N . LEU A 1 87 ? 6.407 0.242 5.146 1.00 84.81 87 LEU A N 1
ATOM 701 C CA . LEU A 1 87 ? 5.194 1.013 5.423 1.00 84.81 87 LEU A CA 1
ATOM 702 C C . LEU A 1 87 ? 5.247 2.408 4.798 1.00 84.81 87 LEU A C 1
ATOM 704 O O . LEU A 1 87 ? 4.261 2.861 4.226 1.00 84.81 87 LEU A O 1
ATOM 708 N N . GLN A 1 88 ? 6.400 3.074 4.864 1.00 85.38 88 GLN A N 1
ATOM 709 C CA . GLN A 1 88 ? 6.602 4.362 4.207 1.00 85.38 88 GLN A CA 1
ATOM 710 C C . GLN A 1 88 ? 6.452 4.243 2.684 1.00 85.38 88 GLN A C 1
ATOM 712 O O . GLN A 1 88 ? 5.783 5.075 2.074 1.00 85.38 88 GLN A O 1
ATOM 717 N N . LEU A 1 89 ? 7.026 3.199 2.076 1.00 88.56 89 LEU A N 1
ATOM 718 C CA . LEU A 1 89 ? 6.853 2.930 0.647 1.00 88.56 89 LEU A CA 1
ATOM 719 C C . LEU A 1 89 ? 5.381 2.654 0.311 1.00 88.56 89 LEU A C 1
ATOM 721 O O . LEU A 1 89 ? 4.846 3.236 -0.626 1.00 88.56 89 LEU A O 1
ATOM 725 N N . LEU A 1 90 ? 4.703 1.831 1.117 1.00 87.94 90 LEU A N 1
ATOM 726 C CA . LEU A 1 90 ? 3.276 1.550 0.963 1.00 87.94 90 LEU A CA 1
ATOM 727 C C . LEU A 1 90 ? 2.438 2.837 0.993 1.00 87.94 90 LEU A C 1
ATOM 729 O O . LEU A 1 90 ? 1.535 2.983 0.176 1.00 87.94 90 LEU A O 1
ATOM 733 N N . ALA A 1 91 ? 2.751 3.779 1.889 1.00 83.38 91 ALA A N 1
ATOM 734 C CA . ALA A 1 91 ? 2.043 5.058 2.005 1.00 83.38 91 ALA A CA 1
ATOM 735 C C . ALA A 1 91 ? 2.204 5.914 0.755 1.00 83.38 91 ALA A C 1
ATOM 737 O O . ALA A 1 91 ? 1.225 6.454 0.243 1.00 83.38 91 ALA A O 1
ATOM 738 N N . GLN A 1 92 ? 3.441 6.012 0.269 1.00 86.50 92 GLN A N 1
ATOM 739 C CA . GLN A 1 92 ? 3.768 6.779 -0.923 1.00 86.50 92 GLN A CA 1
ATOM 740 C C . GLN A 1 92 ? 3.011 6.237 -2.138 1.00 86.50 92 GLN A C 1
ATOM 742 O O . GLN A 1 92 ? 2.317 6.987 -2.820 1.00 86.50 92 GLN A O 1
ATOM 747 N N . GLU A 1 93 ? 3.084 4.926 -2.365 1.00 88.56 93 GLU A N 1
ATOM 748 C CA . GLU A 1 93 ? 2.437 4.292 -3.512 1.00 88.56 93 GLU A CA 1
ATOM 749 C C . GLU A 1 93 ? 0.911 4.315 -3.408 1.00 88.56 93 GLU A C 1
ATOM 751 O O . GLU A 1 93 ? 0.227 4.525 -4.409 1.00 88.56 93 GLU A O 1
ATOM 756 N N . LEU A 1 94 ? 0.353 4.169 -2.202 1.00 86.19 94 LEU A N 1
ATOM 757 C CA . LEU A 1 94 ? -1.087 4.291 -1.989 1.00 86.19 94 LEU A CA 1
ATOM 758 C C . LEU A 1 94 ? -1.573 5.718 -2.277 1.00 86.19 94 LEU A C 1
ATOM 760 O O . LEU A 1 94 ? -2.579 5.888 -2.964 1.00 86.19 94 LEU A O 1
ATOM 764 N N . GLY A 1 95 ? -0.833 6.734 -1.824 1.00 83.44 95 GLY A N 1
ATOM 765 C CA . GLY A 1 95 ? -1.109 8.135 -2.137 1.00 83.44 95 GLY A CA 1
ATOM 766 C C . GLY A 1 95 ? -1.101 8.409 -3.642 1.00 83.44 95 GLY A C 1
ATOM 767 O O . GLY A 1 95 ? -2.014 9.062 -4.141 1.00 83.44 95 GLY A O 1
ATOM 768 N N . THR A 1 96 ? -0.132 7.849 -4.370 1.00 85.19 96 THR A N 1
ATOM 769 C CA . THR A 1 96 ? -0.046 7.944 -5.836 1.00 85.19 96 THR A CA 1
ATOM 770 C C . THR A 1 96 ? -1.184 7.206 -6.538 1.00 85.19 96 THR A C 1
ATOM 772 O O . THR A 1 96 ? -1.728 7.701 -7.518 1.00 85.19 96 THR A O 1
ATOM 775 N N . VAL A 1 97 ? -1.574 6.019 -6.071 1.00 86.62 97 VAL A N 1
ATOM 776 C CA . VAL A 1 97 ? -2.669 5.255 -6.688 1.00 86.62 97 VAL A CA 1
ATOM 777 C C . VAL A 1 97 ? -4.012 5.940 -6.467 1.00 86.62 97 VAL A C 1
ATOM 779 O O . VAL A 1 97 ? -4.815 5.973 -7.391 1.00 86.62 97 VAL A O 1
ATOM 782 N N . MET A 1 98 ? -4.245 6.538 -5.296 1.00 84.88 98 MET A N 1
ATOM 783 C CA . MET A 1 98 ? -5.494 7.241 -4.972 1.00 84.88 98 MET A CA 1
ATOM 784 C C . MET A 1 98 ? -5.776 8.470 -5.844 1.00 84.88 98 MET A C 1
ATOM 786 O O . MET A 1 98 ? -6.925 8.899 -5.905 1.00 84.88 98 MET A O 1
ATOM 790 N N . THR A 1 99 ? -4.773 9.038 -6.520 1.00 84.56 99 THR A N 1
ATOM 791 C CA . THR A 1 99 ? -4.987 10.129 -7.489 1.00 84.56 99 THR A CA 1
ATOM 792 C C . THR A 1 99 ? -5.380 9.622 -8.878 1.00 84.56 99 THR A C 1
ATOM 794 O O . THR A 1 99 ? -5.800 10.414 -9.721 1.00 84.56 99 THR A O 1
ATOM 797 N N . LYS A 1 100 ? -5.265 8.312 -9.136 1.00 84.94 100 LYS A N 1
ATOM 798 C CA . LYS A 1 100 ? -5.599 7.693 -10.422 1.00 84.94 100 LYS A CA 1
ATOM 799 C C . LYS A 1 100 ? -7.066 7.234 -10.434 1.00 84.94 100 LYS A C 1
ATOM 801 O O . LYS A 1 100 ? -7.562 6.737 -9.427 1.00 84.94 100 LYS A O 1
ATOM 806 N N . PRO A 1 101 ? -7.775 7.307 -11.575 1.00 82.81 101 PRO A N 1
ATOM 807 C CA . PRO A 1 101 ? -9.197 6.947 -11.652 1.00 82.81 101 PRO A CA 1
ATOM 808 C C . PRO A 1 101 ? -9.475 5.460 -11.371 1.00 82.81 101 PRO A C 1
ATOM 810 O O . PRO A 1 101 ? -10.568 5.098 -10.950 1.00 82.81 101 PRO A O 1
ATOM 813 N N . ASN A 1 102 ? -8.486 4.587 -11.569 1.00 85.19 102 ASN A N 1
ATOM 814 C CA . ASN A 1 102 ? -8.589 3.146 -11.336 1.00 85.19 102 ASN A CA 1
ATOM 815 C C . ASN A 1 102 ? -8.235 2.719 -9.898 1.00 85.19 102 ASN A C 1
ATOM 817 O O . ASN A 1 102 ? -8.111 1.518 -9.642 1.00 85.19 102 ASN A O 1
ATOM 821 N N . PHE A 1 103 ? -8.071 3.665 -8.964 1.00 85.50 103 PHE A N 1
ATOM 822 C CA . PHE A 1 103 ? -7.615 3.387 -7.599 1.00 85.50 103 PHE A CA 1
ATOM 823 C C . PHE A 1 103 ? -8.443 2.306 -6.896 1.00 85.50 103 PHE A C 1
ATOM 825 O O . PHE A 1 103 ? -7.878 1.419 -6.260 1.00 85.50 103 PHE A O 1
ATOM 832 N N . ALA A 1 104 ? -9.772 2.352 -7.029 1.00 85.12 104 ALA A N 1
ATOM 833 C CA . ALA A 1 104 ? -10.660 1.460 -6.297 1.00 85.12 104 ALA A CA 1
ATOM 834 C C . ALA A 1 104 ? -10.462 -0.002 -6.714 1.00 85.12 104 ALA A C 1
ATOM 836 O O . ALA A 1 104 ? -10.346 -0.872 -5.855 1.00 85.12 104 ALA A O 1
ATOM 837 N N . SER A 1 105 ? -10.325 -0.254 -8.020 1.00 87.62 105 SER A N 1
ATOM 838 C CA . SER A 1 105 ? -10.057 -1.591 -8.558 1.00 87.62 105 SER A CA 1
ATOM 839 C C . SER A 1 105 ? -8.694 -2.115 -8.101 1.00 87.62 105 SER A C 1
ATOM 841 O O . SER A 1 105 ? -8.597 -3.242 -7.620 1.00 87.62 105 SER A O 1
ATOM 843 N N . VAL A 1 106 ? -7.652 -1.276 -8.159 1.00 88.12 106 VAL A N 1
ATOM 844 C CA . VAL A 1 106 ? -6.298 -1.647 -7.714 1.00 88.12 106 VAL A CA 1
ATOM 845 C C . VAL A 1 106 ? -6.280 -1.993 -6.226 1.00 88.12 106 VAL A C 1
ATOM 847 O O . VAL A 1 106 ? -5.714 -3.011 -5.839 1.00 88.12 106 VAL A O 1
ATOM 850 N N . ILE A 1 107 ? -6.914 -1.172 -5.387 1.00 87.44 107 ILE A N 1
ATOM 851 C CA . ILE A 1 107 ? -6.980 -1.409 -3.942 1.00 87.44 107 ILE A CA 1
ATOM 852 C C . ILE A 1 107 ? -7.811 -2.666 -3.652 1.00 87.44 107 ILE A C 1
ATOM 854 O O . ILE A 1 107 ? -7.345 -3.531 -2.917 1.00 87.44 107 ILE A O 1
ATOM 858 N N . CYS A 1 108 ? -8.986 -2.839 -4.265 1.00 87.75 108 CYS A N 1
ATOM 859 C CA . CYS A 1 108 ? -9.787 -4.055 -4.091 1.00 87.75 108 CYS A CA 1
ATOM 860 C C . CYS A 1 108 ? -8.984 -5.314 -4.418 1.00 87.75 108 CYS A C 1
ATOM 862 O O . CYS A 1 108 ? -8.894 -6.214 -3.587 1.00 87.75 108 CYS A O 1
ATOM 864 N N . GLN A 1 109 ? -8.349 -5.347 -5.591 1.00 87.56 109 GLN A N 1
ATOM 865 C CA . GLN A 1 109 ? -7.551 -6.488 -6.031 1.00 87.56 109 GLN A CA 1
ATOM 866 C C . GLN A 1 109 ? -6.298 -6.694 -5.179 1.00 87.56 109 GLN A C 1
ATOM 868 O O . GLN A 1 109 ? -5.852 -7.824 -5.010 1.00 87.56 109 GLN A O 1
ATOM 873 N N . ALA A 1 110 ? -5.699 -5.637 -4.632 1.00 87.19 110 ALA A N 1
ATOM 874 C CA . ALA A 1 110 ? -4.539 -5.763 -3.756 1.00 87.19 110 ALA A CA 1
ATOM 875 C C . ALA A 1 110 ? -4.890 -6.414 -2.411 1.00 87.19 110 ALA A C 1
ATOM 877 O O . ALA A 1 110 ? -4.085 -7.175 -1.878 1.00 87.19 110 ALA A O 1
ATOM 878 N N . PHE A 1 111 ? -6.078 -6.124 -1.878 1.00 83.75 111 PHE A N 1
ATOM 879 C CA . PHE A 1 111 ? -6.531 -6.605 -0.571 1.00 83.75 111 PHE A CA 1
ATOM 880 C C . PHE A 1 111 ? -7.441 -7.839 -0.637 1.00 83.75 111 PHE A C 1
ATOM 882 O O . PHE A 1 111 ? -7.773 -8.414 0.399 1.00 83.75 111 PHE A O 1
ATOM 889 N N . GLU A 1 112 ? -7.821 -8.281 -1.831 1.00 82.19 112 GLU A N 1
ATOM 890 C CA . GLU A 1 112 ? -8.612 -9.491 -2.034 1.00 82.19 112 GLU A CA 1
ATOM 891 C C . GLU A 1 112 ? -7.896 -10.741 -1.495 1.00 82.19 112 GLU A C 1
ATOM 893 O O . GLU A 1 112 ? -6.740 -11.029 -1.837 1.00 82.19 112 GLU A O 1
ATOM 898 N N . GLY A 1 113 ? -8.602 -11.497 -0.648 1.00 75.31 113 GLY A N 1
ATOM 899 C CA . GLY A 1 113 ? -8.076 -12.686 0.023 1.00 75.31 113 GLY A CA 1
ATOM 900 C C . GLY A 1 113 ? -7.135 -12.388 1.196 1.00 75.31 113 GLY A C 1
ATOM 901 O O . GLY A 1 113 ? -6.593 -13.319 1.790 1.00 75.31 113 GLY A O 1
ATOM 902 N N . ILE A 1 114 ? -6.931 -11.114 1.556 1.00 76.44 114 ILE A N 1
ATOM 903 C CA . ILE A 1 114 ? -6.166 -10.723 2.743 1.00 76.44 114 ILE A CA 1
ATOM 904 C C . ILE A 1 114 ? -7.124 -10.579 3.924 1.00 76.44 114 ILE A C 1
ATOM 906 O O . ILE A 1 114 ? -8.086 -9.812 3.881 1.00 76.44 114 ILE A O 1
ATOM 910 N N . HIS A 1 115 ? -6.824 -11.260 5.033 1.00 72.50 115 HIS A N 1
ATOM 911 C CA . HIS A 1 115 ? -7.543 -11.075 6.293 1.00 72.50 115 HIS A CA 1
ATOM 912 C C . HIS A 1 115 ? -7.221 -9.709 6.917 1.00 72.50 115 HIS A C 1
ATOM 914 O O . HIS A 1 115 ? -6.431 -9.594 7.853 1.00 72.50 115 HIS A O 1
ATOM 920 N N . LEU A 1 116 ? -7.857 -8.659 6.404 1.00 71.44 116 LEU A N 1
ATOM 921 C CA . LEU A 1 116 ? -7.827 -7.323 6.988 1.00 71.44 116 LEU A CA 1
ATOM 922 C C . LEU A 1 116 ? -8.509 -7.360 8.356 1.00 71.44 116 LEU A C 1
ATOM 924 O O . LEU A 1 116 ? -9.712 -7.566 8.425 1.00 71.44 116 LEU A O 1
ATOM 928 N N . THR A 1 117 ? -7.797 -7.182 9.461 1.00 68.81 117 THR A N 1
ATOM 929 C CA . THR A 1 117 ? -8.437 -6.948 10.765 1.00 68.81 117 THR A CA 1
ATOM 930 C C . THR A 1 117 ? -8.708 -5.453 10.936 1.00 68.81 117 THR A C 1
ATOM 932 O O . THR A 1 117 ? -8.086 -4.625 10.272 1.00 68.81 117 THR A O 1
ATOM 935 N N . GLU A 1 118 ? -9.627 -5.072 11.826 1.00 67.25 118 GLU A N 1
ATOM 936 C CA . GLU A 1 118 ? -9.873 -3.647 12.113 1.00 67.25 118 GLU A CA 1
ATOM 937 C C . GLU A 1 118 ? -8.612 -2.948 12.628 1.00 67.25 118 GLU A C 1
ATOM 939 O O . GLU A 1 118 ? -8.334 -1.807 12.268 1.00 67.25 118 GLU A O 1
ATOM 944 N N . GLU A 1 119 ? -7.804 -3.661 13.411 1.00 66.44 119 GLU A N 1
ATOM 945 C CA . GLU A 1 119 ? -6.506 -3.190 13.878 1.00 66.44 119 GLU A CA 1
ATOM 946 C C . GLU A 1 119 ? -5.538 -2.946 12.714 1.00 66.44 119 GLU A C 1
ATOM 948 O O . GLU A 1 119 ? -4.886 -1.910 12.681 1.00 66.44 119 GLU A O 1
ATOM 953 N N . LEU A 1 120 ? -5.506 -3.828 11.707 1.00 66.81 120 LEU A N 1
ATOM 954 C CA . LEU A 1 120 ? -4.703 -3.636 10.497 1.00 66.81 120 LEU A CA 1
ATOM 955 C C . LEU A 1 120 ? -5.149 -2.412 9.700 1.00 66.81 120 LEU A C 1
ATOM 957 O O . LEU A 1 120 ? -4.307 -1.616 9.293 1.00 66.81 120 LEU A O 1
ATOM 961 N N . CYS A 1 121 ? -6.456 -2.231 9.509 1.00 68.38 121 CYS A N 1
ATOM 962 C CA . CYS A 1 121 ? -6.997 -1.052 8.839 1.00 68.38 121 CYS A CA 1
ATOM 963 C C . CYS A 1 121 ? -6.652 0.232 9.602 1.00 68.38 121 CYS A C 1
ATOM 965 O O . CYS A 1 121 ? -6.186 1.184 8.987 1.00 68.38 121 CYS A O 1
ATOM 967 N N . ASN A 1 122 ? -6.810 0.239 10.929 1.00 67.75 122 ASN A N 1
ATOM 968 C CA . ASN A 1 122 ? -6.488 1.378 11.791 1.00 67.75 122 ASN A CA 1
ATOM 969 C C . ASN A 1 122 ? -4.978 1.657 11.871 1.00 67.75 122 ASN A C 1
ATOM 971 O O . ASN A 1 122 ? -4.561 2.813 11.954 1.00 67.75 122 ASN A O 1
ATOM 975 N N . ASN A 1 123 ? -4.146 0.618 11.827 1.00 67.94 123 ASN A N 1
ATOM 976 C CA . ASN A 1 123 ? -2.695 0.751 11.814 1.00 67.94 123 ASN A CA 1
ATOM 977 C C . ASN A 1 123 ? -2.199 1.234 10.456 1.00 67.94 123 ASN A C 1
ATOM 979 O O . ASN A 1 123 ? -1.341 2.107 10.433 1.00 67.94 123 ASN A O 1
ATOM 983 N N . LEU A 1 124 ? -2.753 0.746 9.343 1.00 68.94 124 LEU A N 1
ATOM 984 C CA . LEU A 1 124 ? -2.482 1.282 8.006 1.00 68.94 124 LEU A CA 1
ATOM 985 C C . LEU A 1 124 ? -2.894 2.753 7.955 1.00 68.94 124 LEU A C 1
ATOM 987 O O . LEU A 1 124 ? -2.063 3.619 7.730 1.00 68.94 124 LEU A O 1
ATOM 991 N N . ALA A 1 125 ? -4.137 3.054 8.303 1.00 69.94 125 ALA A N 1
ATOM 992 C CA . ALA A 1 125 ? -4.667 4.402 8.445 1.00 69.94 125 ALA A CA 1
ATOM 993 C C . ALA A 1 125 ? -3.714 5.390 9.156 1.00 69.94 125 ALA A C 1
ATOM 995 O O . ALA A 1 125 ? -3.333 6.434 8.617 1.00 69.94 125 ALA A O 1
ATOM 996 N N . LYS A 1 126 ? -3.287 5.029 10.373 1.00 69.69 126 LYS A N 1
ATOM 997 C CA . LYS A 1 126 ? -2.399 5.851 11.208 1.00 69.69 126 LYS A CA 1
ATOM 998 C C . LYS A 1 126 ? -0.973 5.911 10.669 1.00 69.69 126 LYS A C 1
ATOM 1000 O O . LYS A 1 126 ? -0.380 6.985 10.611 1.00 69.69 126 LYS A O 1
ATOM 1005 N N . THR A 1 127 ? -0.416 4.767 10.289 1.00 65.69 127 THR A N 1
ATOM 1006 C CA . THR A 1 127 ? 0.979 4.645 9.850 1.00 65.69 127 THR A CA 1
ATOM 1007 C C . THR A 1 127 ? 1.216 5.342 8.520 1.00 65.69 127 THR A C 1
ATOM 1009 O O . THR A 1 127 ? 2.236 6.004 8.340 1.00 65.69 127 THR A O 1
ATOM 1012 N N . LEU A 1 128 ? 0.257 5.233 7.604 1.00 68.19 128 LEU A N 1
ATOM 1013 C CA . LEU A 1 128 ? 0.323 5.862 6.293 1.00 68.19 128 LEU A CA 1
ATOM 1014 C C . LEU A 1 128 ? 0.038 7.374 6.369 1.00 68.19 128 LEU A C 1
ATOM 1016 O O . LEU A 1 128 ? 0.175 8.057 5.359 1.00 68.19 128 LEU A O 1
ATOM 1020 N N . LYS A 1 129 ? -0.332 7.903 7.552 1.00 70.12 129 LYS A N 1
ATOM 1021 C CA . LYS A 1 129 ? -0.675 9.317 7.791 1.00 70.12 129 LYS A CA 1
ATOM 1022 C C . LYS A 1 129 ? -1.620 9.863 6.718 1.00 70.12 129 LYS A C 1
ATOM 1024 O O . LYS A 1 129 ? -1.433 10.978 6.230 1.00 70.12 129 LYS A O 1
ATOM 1029 N N . LEU A 1 130 ? -2.606 9.052 6.332 1.00 72.38 130 LEU A N 1
ATOM 1030 C CA . LEU A 1 130 ? -3.528 9.411 5.263 1.00 72.38 130 LEU A CA 1
ATOM 1031 C C . LEU A 1 130 ? -4.279 10.679 5.653 1.00 72.38 130 LEU A C 1
ATOM 1033 O O . LEU A 1 130 ? -4.776 10.805 6.779 1.00 72.38 130 LEU A O 1
ATOM 1037 N N . THR A 1 131 ? -4.381 11.613 4.709 1.00 78.25 131 THR A N 1
ATOM 1038 C CA . THR A 1 131 ? -5.278 12.757 4.872 1.00 78.25 131 THR A CA 1
ATOM 1039 C C . THR A 1 131 ? -6.709 12.257 5.053 1.00 78.25 131 THR A C 1
ATOM 1041 O O . THR A 1 131 ? -7.048 11.128 4.691 1.00 78.25 131 THR A O 1
ATOM 1044 N N . PHE A 1 132 ? -7.581 13.103 5.594 1.00 79.62 132 PHE A N 1
ATOM 1045 C CA . PHE A 1 132 ? -8.993 12.762 5.745 1.00 79.62 132 PHE A CA 1
ATOM 1046 C C . PHE A 1 132 ? -9.621 12.265 4.426 1.00 79.62 132 PHE A C 1
ATOM 1048 O O . PHE A 1 132 ? -10.269 11.218 4.397 1.00 79.62 132 PHE A O 1
ATOM 1055 N N . ALA A 1 133 ? -9.331 12.953 3.316 1.00 80.19 133 ALA A N 1
ATOM 1056 C CA . ALA A 1 133 ? -9.782 12.556 1.986 1.00 80.19 133 ALA A CA 1
ATOM 1057 C C . ALA A 1 133 ? -9.235 11.180 1.574 1.00 80.19 133 ALA A C 1
ATOM 1059 O O . ALA A 1 133 ? -9.996 10.329 1.131 1.00 80.19 133 ALA A O 1
ATOM 1060 N N . GLN A 1 134 ? -7.941 10.917 1.778 1.00 81.19 134 GLN A N 1
ATOM 1061 C CA . GLN A 1 134 ? -7.339 9.615 1.468 1.00 81.19 134 GLN A CA 1
ATOM 1062 C C . GLN A 1 134 ? -7.918 8.484 2.326 1.00 81.19 134 GLN A C 1
ATOM 1064 O O . GLN A 1 134 ? -8.100 7.376 1.828 1.00 81.19 134 GLN A O 1
ATOM 1069 N N . HIS A 1 135 ? -8.261 8.755 3.588 1.00 79.62 135 HIS A N 1
ATOM 1070 C CA . HIS A 1 135 ? -8.954 7.797 4.446 1.00 79.62 135 HIS A CA 1
ATOM 1071 C C . HIS A 1 135 ? -10.331 7.415 3.917 1.00 79.62 135 HIS A C 1
ATOM 1073 O O . HIS A 1 135 ? -10.657 6.228 3.863 1.00 79.62 135 HIS A O 1
ATOM 1079 N N . LEU A 1 136 ? -11.128 8.408 3.521 1.00 82.25 136 LEU A N 1
ATOM 1080 C CA . LEU A 1 136 ? -12.437 8.164 2.927 1.00 82.25 136 LEU A CA 1
ATOM 1081 C C . LEU A 1 136 ? -12.305 7.421 1.600 1.00 82.25 136 LEU A C 1
ATOM 1083 O O . LEU A 1 136 ? -12.979 6.415 1.408 1.00 82.25 136 LEU A O 1
ATOM 1087 N N . THR A 1 137 ? -11.392 7.847 0.729 1.00 85.06 137 THR A N 1
ATOM 1088 C CA . THR A 1 137 ? -11.102 7.180 -0.546 1.00 85.06 137 THR A CA 1
ATOM 1089 C C . THR A 1 137 ? -10.668 5.728 -0.338 1.00 85.06 137 THR A C 1
ATOM 1091 O O . THR A 1 137 ? -11.127 4.843 -1.054 1.00 85.06 137 THR A O 1
ATOM 1094 N N . PHE A 1 138 ? -9.842 5.447 0.675 1.00 84.88 138 PHE A N 1
ATOM 1095 C CA . PHE A 1 138 ? -9.447 4.084 1.034 1.00 84.88 138 PHE A CA 1
ATOM 1096 C C . PHE A 1 138 ? -10.640 3.237 1.486 1.00 84.88 138 PHE A C 1
ATOM 1098 O O . PHE A 1 138 ? -10.839 2.132 0.985 1.00 84.88 138 PHE A O 1
ATOM 1105 N N . GLY A 1 139 ? -11.456 3.759 2.406 1.00 86.44 139 GLY A N 1
ATOM 1106 C CA . GLY A 1 139 ? -12.654 3.071 2.887 1.00 86.44 139 GLY A CA 1
ATOM 1107 C C . GLY A 1 139 ? -13.668 2.813 1.769 1.00 86.44 139 GLY A C 1
ATOM 1108 O O . GLY A 1 139 ? -14.204 1.711 1.673 1.00 86.44 139 GLY A O 1
ATOM 1109 N N . LEU A 1 140 ? -13.870 3.796 0.886 1.00 86.50 140 LEU A N 1
ATOM 1110 C CA . LEU A 1 140 ? -14.724 3.692 -0.299 1.00 86.50 140 LEU A CA 1
ATOM 1111 C C . LEU A 1 140 ? -14.194 2.676 -1.310 1.00 86.50 140 LEU A C 1
ATOM 1113 O O . LEU A 1 140 ? -14.978 1.944 -1.901 1.00 86.50 140 LEU A O 1
ATOM 1117 N N . ALA A 1 141 ? -12.878 2.597 -1.507 1.00 88.06 141 ALA A N 1
ATOM 1118 C CA . ALA A 1 141 ? -12.298 1.552 -2.340 1.00 88.06 141 ALA A CA 1
ATOM 1119 C C . ALA A 1 141 ? -12.601 0.170 -1.753 1.00 88.06 141 ALA A C 1
ATOM 1121 O O . ALA A 1 141 ? -13.128 -0.686 -2.449 1.00 88.06 141 ALA A O 1
ATOM 1122 N N . LEU A 1 142 ? -12.339 -0.044 -0.460 1.00 86.81 142 LEU A N 1
ATOM 1123 C CA . LEU A 1 142 ? -12.591 -1.337 0.181 1.00 86.81 142 LEU A CA 1
ATOM 1124 C C . LEU A 1 142 ? -14.080 -1.715 0.198 1.00 86.81 142 LEU A C 1
ATOM 1126 O O . LEU A 1 142 ? -14.400 -2.897 0.081 1.00 86.81 142 LEU A O 1
ATOM 1130 N N . SER A 1 143 ? -14.995 -0.742 0.287 1.00 87.50 143 SER A N 1
ATOM 1131 C CA . SER A 1 143 ? -16.439 -1.000 0.207 1.00 87.50 143 SER A CA 1
ATOM 1132 C C . SER A 1 143 ? -16.907 -1.408 -1.194 1.00 87.50 143 SER A C 1
ATOM 1134 O O . SER A 1 143 ? -18.031 -1.876 -1.341 1.00 87.50 143 SER A O 1
ATOM 1136 N N . GLN A 1 144 ? -16.067 -1.301 -2.223 1.00 87.06 144 GLN A N 1
ATOM 1137 C CA . GLN A 1 144 ? -16.360 -1.826 -3.560 1.00 87.06 144 GLN A CA 1
ATOM 1138 C C . GLN A 1 144 ? -15.851 -3.260 -3.766 1.00 87.06 144 GLN A C 1
ATOM 1140 O O . GLN A 1 144 ? -16.053 -3.834 -4.835 1.00 87.06 144 GLN A O 1
ATOM 1145 N N . SER A 1 145 ? -15.205 -3.858 -2.759 1.00 85.75 145 SER A N 1
ATOM 1146 C CA . SER A 1 145 ? -14.713 -5.232 -2.847 1.00 85.75 145 SER A CA 1
ATOM 1147 C C . SER A 1 145 ? -15.860 -6.243 -2.939 1.00 85.75 145 SER A C 1
ATOM 1149 O O . SER A 1 145 ? -16.895 -6.083 -2.292 1.00 85.75 145 SER A O 1
ATOM 1151 N N . GLN A 1 146 ? -15.655 -7.314 -3.710 1.00 83.75 146 GLN A N 1
ATOM 1152 C CA . GLN A 1 146 ? -16.575 -8.458 -3.766 1.00 83.75 146 GLN A CA 1
ATOM 1153 C C . GLN A 1 146 ? -16.452 -9.366 -2.532 1.00 83.75 146 GLN A C 1
ATOM 1155 O O . GLN A 1 146 ? -17.360 -10.141 -2.236 1.00 83.75 146 GLN A O 1
ATOM 1160 N N . ASP A 1 147 ? -15.350 -9.258 -1.784 1.00 82.69 147 ASP A N 1
ATOM 1161 C CA . ASP A 1 147 ? -15.178 -9.960 -0.516 1.00 82.69 147 ASP A CA 1
ATOM 1162 C C . ASP A 1 147 ? -16.017 -9.266 0.563 1.00 82.69 147 ASP A C 1
ATOM 1164 O O . ASP A 1 147 ? -15.723 -8.141 0.976 1.00 82.69 147 ASP A O 1
ATOM 1168 N N . GLN A 1 148 ? -17.052 -9.952 1.055 1.00 83.75 148 GLN A N 1
ATOM 1169 C CA . GLN A 1 148 ? -17.985 -9.410 2.046 1.00 83.75 148 GLN A CA 1
ATOM 1170 C C . GLN A 1 148 ? -17.278 -8.928 3.325 1.00 83.75 148 GLN A C 1
ATOM 1172 O O . GLN A 1 148 ? -17.702 -7.947 3.939 1.00 83.75 148 GLN A O 1
ATOM 1177 N N . SER A 1 149 ? -16.185 -9.581 3.725 1.00 82.69 149 SER A N 1
ATOM 1178 C CA . SER A 1 149 ? -15.432 -9.217 4.925 1.00 82.69 149 SER A CA 1
ATOM 1179 C C . SER A 1 149 ? -14.622 -7.932 4.736 1.00 82.69 149 SER A C 1
ATOM 1181 O O . SER A 1 149 ? -14.482 -7.153 5.684 1.00 82.69 149 SER A O 1
ATOM 1183 N N . VAL A 1 150 ? -14.102 -7.700 3.527 1.00 82.12 150 VAL A N 1
ATOM 1184 C CA . VAL A 1 150 ? -13.384 -6.477 3.140 1.00 82.12 150 VAL A CA 1
ATOM 1185 C C . VAL A 1 150 ? -14.379 -5.342 2.910 1.00 82.12 150 VAL A C 1
ATOM 1187 O O . VAL A 1 150 ? -14.199 -4.251 3.452 1.00 82.12 150 VAL A O 1
ATOM 1190 N N . HIS A 1 151 ? -15.479 -5.635 2.215 1.00 85.88 151 HIS A N 1
ATOM 1191 C CA . HIS A 1 151 ? -16.596 -4.728 1.976 1.00 85.88 151 HIS A CA 1
ATOM 1192 C C . HIS A 1 151 ? -17.132 -4.120 3.278 1.00 85.88 151 HIS A C 1
ATOM 1194 O O . HIS A 1 151 ? -17.189 -2.897 3.427 1.00 85.88 151 HIS A O 1
ATOM 1200 N N . GLN A 1 152 ? -17.456 -4.963 4.267 1.00 85.69 152 GLN A N 1
ATOM 1201 C CA . GLN A 1 152 ? -17.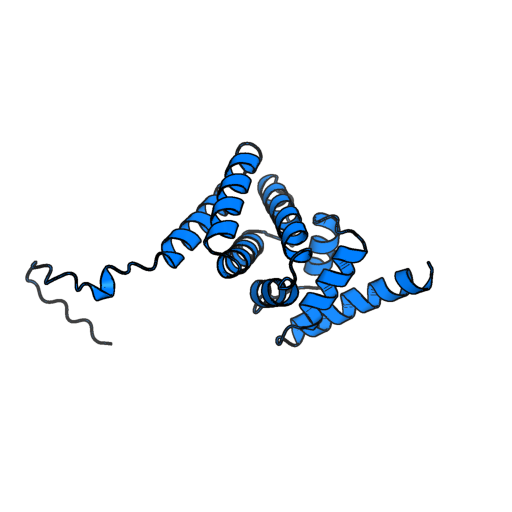964 -4.502 5.562 1.00 85.69 152 GLN A CA 1
ATOM 1202 C C . GLN A 1 152 ? -16.961 -3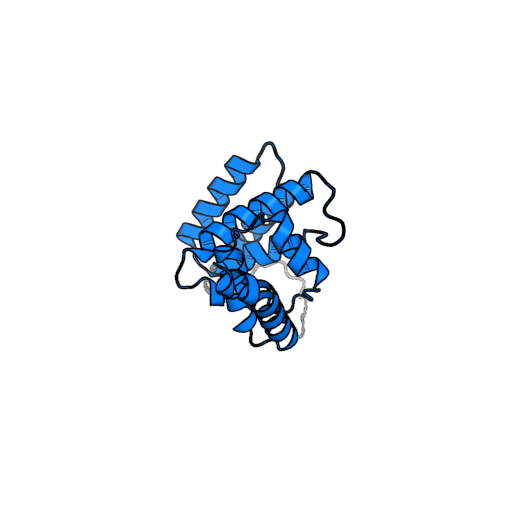.608 6.303 1.00 85.69 152 GLN A C 1
ATOM 1204 O O . GLN A 1 152 ? -17.367 -2.645 6.953 1.00 85.69 152 GLN A O 1
ATOM 1209 N N . LYS A 1 153 ? -15.655 -3.877 6.195 1.00 83.44 153 LYS A N 1
ATOM 1210 C CA . LYS A 1 153 ? -14.616 -3.032 6.811 1.00 83.44 153 LYS A CA 1
ATOM 1211 C C . LYS A 1 153 ? -14.487 -1.691 6.108 1.00 83.44 153 LYS A C 1
ATOM 1213 O O . LYS A 1 153 ? -14.389 -0.676 6.790 1.00 83.44 153 LYS A O 1
ATOM 1218 N N . GLY A 1 154 ? -14.565 -1.673 4.778 1.00 83.94 154 GLY A N 1
ATOM 1219 C CA . GLY A 1 154 ? -14.638 -0.434 4.007 1.00 83.94 154 GLY A CA 1
ATOM 1220 C C . GLY A 1 154 ? -15.801 0.450 4.458 1.00 83.94 154 GLY A C 1
ATOM 1221 O O . GLY A 1 154 ? -15.596 1.617 4.789 1.00 83.94 154 GLY A O 1
ATOM 1222 N N . ILE A 1 155 ? -17.000 -0.132 4.594 1.00 86.19 155 ILE A N 1
ATOM 1223 C CA . ILE A 1 155 ? -18.180 0.581 5.110 1.00 86.19 155 ILE A CA 1
ATOM 1224 C C . ILE A 1 155 ? -17.932 1.135 6.518 1.00 86.19 155 ILE A C 1
ATOM 1226 O O . ILE A 1 155 ? -18.211 2.309 6.754 1.00 86.19 155 ILE A O 1
ATOM 1230 N N . ARG A 1 156 ? -17.373 0.342 7.443 1.00 85.69 156 ARG A N 1
ATOM 1231 C CA . ARG A 1 156 ? -17.076 0.805 8.812 1.00 85.69 156 ARG A CA 1
ATOM 1232 C C . ARG A 1 156 ? -16.089 1.972 8.835 1.00 85.69 156 ARG A C 1
ATOM 1234 O O . ARG A 1 156 ? -16.295 2.918 9.591 1.00 85.69 156 ARG A O 1
ATOM 1241 N N . ILE A 1 157 ? -15.052 1.937 7.994 1.00 82.88 157 ILE A N 1
ATOM 1242 C CA . ILE A 1 157 ? -14.081 3.036 7.874 1.00 82.88 157 ILE A CA 1
ATOM 1243 C C . ILE A 1 157 ? -14.801 4.319 7.451 1.00 82.88 157 ILE A C 1
ATOM 1245 O O . ILE A 1 157 ? -14.657 5.348 8.112 1.00 82.88 157 ILE A O 1
ATOM 1249 N N . VAL A 1 158 ? -15.628 4.250 6.405 1.00 84.94 158 VAL A N 1
ATOM 1250 C CA . VAL A 1 158 ? -16.386 5.409 5.909 1.00 84.94 158 VAL A CA 1
ATOM 1251 C C . VAL A 1 158 ? -17.371 5.918 6.965 1.00 84.94 158 VAL A C 1
ATOM 1253 O O . VAL A 1 158 ? -17.397 7.112 7.246 1.00 84.94 158 VAL A O 1
ATOM 1256 N N . GLN A 1 159 ? -18.125 5.029 7.615 1.00 84.19 159 GLN A N 1
ATOM 1257 C CA . GLN A 1 159 ? -19.069 5.385 8.680 1.00 84.19 159 GLN A CA 1
ATOM 1258 C C . GLN A 1 159 ? -18.394 6.038 9.887 1.00 84.19 159 GLN A C 1
ATOM 1260 O O . GLN A 1 159 ? -18.963 6.950 10.473 1.00 84.19 159 GLN A O 1
ATOM 1265 N N . SER A 1 160 ? -17.178 5.616 10.241 1.00 80.88 160 SER A N 1
ATOM 1266 C CA . SER A 1 160 ? -16.427 6.224 11.345 1.00 80.88 160 SER A CA 1
ATOM 1267 C C . SER A 1 160 ? -15.959 7.649 11.032 1.00 80.88 160 SER A C 1
ATOM 1269 O O . SER A 1 160 ? -15.780 8.451 11.943 1.00 80.88 160 SER A O 1
ATOM 1271 N N . LYS A 1 161 ? -15.781 7.967 9.742 1.00 76.06 161 LYS A N 1
ATOM 1272 C CA . LYS A 1 161 ? -15.249 9.244 9.250 1.00 76.06 161 LYS A CA 1
ATOM 1273 C C . LYS A 1 161 ? -16.323 10.209 8.746 1.00 76.06 161 LYS A C 1
ATOM 1275 O O . LYS A 1 161 ? -16.089 11.409 8.722 1.00 76.06 161 LYS A O 1
ATOM 1280 N N . LEU A 1 162 ? -17.510 9.712 8.405 1.00 75.81 162 LEU A N 1
ATOM 1281 C CA . LEU A 1 162 ? -18.665 10.516 7.992 1.00 75.81 162 LEU A CA 1
ATOM 1282 C C . LEU A 1 162 ? -19.090 11.601 9.005 1.00 75.81 162 LEU A C 1
ATOM 1284 O O . LEU A 1 162 ? -19.358 12.716 8.562 1.00 75.81 162 LEU A O 1
ATOM 1288 N N . PRO A 1 163 ? -19.120 11.354 10.330 1.00 74.75 163 PRO A N 1
ATOM 1289 C CA . PRO A 1 163 ? -19.478 12.384 11.309 1.00 74.75 163 PRO A CA 1
ATOM 1290 C C . PRO A 1 163 ? -18.536 13.595 11.284 1.00 74.75 163 PRO A C 1
ATOM 1292 O O . PRO A 1 163 ? -18.962 14.718 11.544 1.00 74.75 163 PRO A O 1
ATOM 1295 N N . GLU A 1 164 ? -17.265 13.377 10.929 1.00 69.25 164 GLU A N 1
ATOM 1296 C CA . GLU A 1 164 ? -16.256 14.432 10.783 1.00 69.25 164 GLU A CA 1
ATOM 1297 C C . GLU A 1 164 ? -16.514 15.300 9.530 1.00 69.25 164 GLU A C 1
ATOM 1299 O O . GLU A 1 164 ? -16.127 16.463 9.521 1.00 69.25 164 GLU A O 1
ATOM 1304 N N . CYS A 1 165 ? -17.215 14.785 8.504 1.00 59.38 165 CYS A N 1
ATOM 1305 C CA . CYS A 1 165 ? -17.676 15.573 7.347 1.00 59.38 165 CYS A CA 1
ATOM 1306 C C . CYS A 1 165 ? -18.870 16.473 7.671 1.00 59.38 165 CYS A C 1
ATOM 1308 O O . CYS A 1 165 ? -19.011 17.527 7.067 1.00 59.38 165 CYS A O 1
ATOM 1310 N N . THR A 1 166 ? -19.767 16.036 8.557 1.00 58.06 166 THR A N 1
ATOM 1311 C CA . THR A 1 166 ? -21.016 16.758 8.864 1.00 58.06 166 THR A CA 1
ATOM 1312 C C . THR A 1 166 ? -20.847 17.871 9.899 1.00 58.06 166 THR A C 1
ATOM 1314 O O . THR A 1 166 ? -21.798 18.599 10.166 1.00 58.06 166 THR A O 1
ATOM 1317 N N . LEU A 1 167 ? -19.663 17.973 10.509 1.00 53.44 167 LEU A N 1
ATOM 1318 C CA . LEU A 1 167 ? -19.316 18.963 11.536 1.00 53.44 167 LEU A CA 1
ATOM 1319 C C . LEU A 1 167 ? -18.369 20.068 11.025 1.00 53.44 167 LEU A C 1
ATOM 1321 O O . LEU A 1 167 ? -17.937 20.898 11.826 1.00 53.44 167 LEU A O 1
ATOM 1325 N N . ALA A 1 168 ? -18.043 20.069 9.729 1.00 45.34 168 ALA A N 1
ATOM 1326 C CA . ALA A 1 168 ? -17.282 21.114 9.039 1.00 45.34 168 ALA A CA 1
ATOM 1327 C C . ALA A 1 168 ? -18.221 21.979 8.189 1.00 45.34 168 ALA A C 1
ATOM 1329 O O . ALA A 1 168 ? -17.952 23.197 8.094 1.00 45.34 168 ALA A O 1
#

Sequence (168 aa):
MEWRNDRAGKFVGLDPKYMVVNFGHVVFAQVRQLVSNLNKKNFKATSGELNQLLEVYGHDVHVFLFRSLINQLDLKNAKSVTDQTKLQLLAQELGTVMTKPNFASVICQAFEGIHLTEELCNNLAKTLKLTFAQHLTFGLALSQSQDQSVHQKGIRIVQSKLPECTLA

InterPro domains:
  IPR040398 CCR4-NOT transcription complex subunit 1 [PTHR13162] (47-164)

Foldseek 3Di:
DDDDDDPDPDPPDPDVVCVPVPVVVVLLVVLLVLLVPDAPVCLVVSLVVLVVSCVVVPLVSLLSNLLSLVVPAPLVCQPDRSNLSSLQSNLVSLVVLLVDPCSLVSLLSSCPPPPCDLSSLVSSCVSSVDDLVSQLSNLVSQLPHPPPNSNVSSVVSNVVSVVVVVVD

Organism: NCBI:txid3032

Radius of gyration: 19.83 Å; chains: 1; bounding box: 41×63×45 Å